Protein AF-A0A3D4R356-F1 (afdb_monomer_lite)

Structure (mmCIF, N/CA/C/O backbone):
data_AF-A0A3D4R356-F1
#
_entry.id   AF-A0A3D4R356-F1
#
loop_
_atom_site.group_PDB
_atom_site.id
_atom_site.type_symbol
_atom_site.label_atom_id
_atom_site.label_alt_id
_atom_site.label_comp_id
_atom_site.label_asym_id
_atom_site.label_entity_id
_atom_site.label_seq_id
_atom_site.pdbx_PDB_ins_code
_atom_site.Cartn_x
_atom_site.Cartn_y
_atom_site.Cartn_z
_atom_site.occupancy
_atom_site.B_iso_or_equiv
_atom_site.auth_seq_id
_atom_site.auth_comp_id
_atom_site.auth_asym_id
_atom_site.auth_atom_id
_atom_site.pdbx_PDB_model_num
ATOM 1 N N . MET A 1 1 ? -5.787 5.269 -19.604 1.00 44.50 1 MET A N 1
ATOM 2 C CA . MET A 1 1 ? -5.346 4.793 -18.275 1.00 44.50 1 MET A CA 1
ATOM 3 C C . MET A 1 1 ? -5.034 3.293 -18.350 1.00 44.50 1 MET A C 1
ATOM 5 O O . MET A 1 1 ? -5.783 2.490 -17.829 1.00 44.50 1 MET A O 1
ATOM 9 N N . VAL A 1 2 ? -3.960 2.909 -19.052 1.00 48.22 2 VAL A N 1
ATOM 10 C CA . VAL A 1 2 ? -3.360 1.555 -19.054 1.00 48.22 2 VAL A CA 1
ATOM 11 C C . VAL A 1 2 ? -1.861 1.771 -19.286 1.00 48.22 2 VAL A C 1
ATOM 13 O O . VAL A 1 2 ? -1.409 1.842 -20.420 1.00 48.22 2 VAL A O 1
ATOM 16 N N . LEU A 1 3 ? -1.106 2.003 -18.209 1.00 54.84 3 LEU A N 1
ATOM 17 C CA . LEU A 1 3 ? 0.369 2.089 -18.217 1.00 54.84 3 LEU A CA 1
ATOM 18 C C . LEU A 1 3 ? 0.997 1.352 -17.009 1.00 54.84 3 LEU A C 1
ATOM 20 O O . LEU A 1 3 ? 2.194 1.456 -16.769 1.00 54.84 3 LEU A O 1
ATOM 24 N N . GLY A 1 4 ? 0.200 0.624 -16.214 1.00 59.53 4 GLY A N 1
ATOM 25 C CA . GLY A 1 4 ? 0.587 0.234 -14.849 1.00 59.53 4 GLY A CA 1
ATOM 26 C C . GLY A 1 4 ? 1.508 -0.983 -14.720 1.00 59.53 4 GLY A C 1
ATOM 27 O O . GLY A 1 4 ? 2.351 -1.000 -13.829 1.00 59.53 4 GLY A O 1
ATOM 28 N N . ILE A 1 5 ? 1.386 -1.992 -15.591 1.00 62.78 5 ILE A N 1
ATOM 29 C CA . ILE A 1 5 ? 2.044 -3.296 -15.362 1.00 62.78 5 ILE A CA 1
ATOM 30 C C . ILE A 1 5 ? 3.566 -3.213 -15.555 1.00 62.78 5 ILE A C 1
ATOM 32 O O . ILE A 1 5 ? 4.311 -3.676 -14.697 1.00 62.78 5 ILE A O 1
ATOM 36 N N . GLY A 1 6 ? 4.038 -2.572 -16.631 1.00 77.94 6 GLY A N 1
ATOM 37 C CA . GLY A 1 6 ? 5.480 -2.427 -16.883 1.00 77.94 6 GLY A CA 1
ATOM 38 C C . GLY A 1 6 ? 6.183 -1.523 -15.865 1.00 77.94 6 GLY A C 1
ATOM 39 O O . GLY A 1 6 ? 7.340 -1.752 -15.518 1.00 77.94 6 GLY A O 1
ATOM 40 N N . LYS A 1 7 ? 5.463 -0.527 -15.334 1.00 85.50 7 LYS A N 1
ATOM 41 C CA . LYS A 1 7 ? 5.979 0.357 -14.287 1.00 85.50 7 LYS A CA 1
ATOM 42 C C . LYS A 1 7 ? 6.123 -0.371 -12.950 1.00 85.50 7 LYS A C 1
ATOM 44 O O . LYS A 1 7 ? 7.145 -0.216 -12.296 1.00 85.50 7 LYS A O 1
ATOM 49 N N . ALA A 1 8 ? 5.147 -1.201 -12.576 1.00 92.06 8 ALA A N 1
ATOM 50 C CA . ALA A 1 8 ? 5.194 -1.973 -11.334 1.00 92.06 8 ALA A CA 1
ATOM 51 C C . ALA A 1 8 ? 6.419 -2.900 -11.272 1.00 92.06 8 ALA A C 1
ATOM 53 O O . ALA A 1 8 ? 7.137 -2.901 -10.275 1.00 92.06 8 ALA A O 1
ATOM 54 N N . SER A 1 9 ? 6.694 -3.650 -12.347 1.00 94.06 9 SER A N 1
ATOM 55 C CA . SER A 1 9 ? 7.849 -4.554 -12.394 1.00 94.06 9 SER A CA 1
ATOM 56 C C . SER A 1 9 ? 9.184 -3.813 -12.326 1.00 94.06 9 SER A C 1
ATOM 58 O O . SER A 1 9 ? 10.089 -4.276 -11.640 1.00 94.06 9 SER A O 1
ATOM 60 N N . ALA A 1 10 ? 9.303 -2.668 -13.008 1.00 94.38 10 ALA A N 1
ATOM 61 C CA . ALA A 1 10 ? 10.521 -1.861 -12.989 1.00 94.38 10 ALA A CA 1
ATOM 62 C C . ALA A 1 10 ? 10.776 -1.271 -11.594 1.00 94.38 10 ALA A C 1
ATOM 64 O O . ALA A 1 10 ? 11.849 -1.461 -11.035 1.00 94.38 10 ALA A O 1
ATOM 65 N N . CYS A 1 11 ? 9.764 -0.643 -10.987 1.00 95.31 11 CYS A N 1
ATOM 66 C CA . CYS A 1 11 ? 9.874 -0.104 -9.633 1.00 95.31 11 CYS A CA 1
ATOM 67 C C . CYS A 1 11 ? 10.200 -1.197 -8.603 1.00 95.31 11 CYS A C 1
ATOM 69 O O . CYS A 1 11 ? 11.007 -0.966 -7.712 1.00 95.31 11 CYS A O 1
ATOM 71 N N . LEU A 1 12 ? 9.627 -2.401 -8.727 1.00 95.81 12 LEU A N 1
ATOM 72 C CA . LEU A 1 12 ? 9.959 -3.513 -7.831 1.00 95.81 12 LEU A CA 1
ATOM 73 C C . LEU A 1 12 ? 11.412 -3.987 -7.998 1.00 95.81 12 LEU A C 1
ATOM 75 O O . LEU A 1 12 ? 12.078 -4.234 -6.997 1.00 95.81 12 LEU A O 1
ATOM 79 N N . ALA A 1 13 ? 11.907 -4.093 -9.237 1.00 97.19 13 ALA A N 1
ATOM 80 C CA . ALA A 1 13 ? 13.290 -4.489 -9.515 1.00 97.19 13 ALA A CA 1
ATOM 81 C C . ALA A 1 13 ? 14.313 -3.495 -8.937 1.00 97.19 13 ALA A C 1
ATOM 83 O O . ALA A 1 13 ? 15.361 -3.904 -8.446 1.00 97.19 13 ALA A O 1
ATOM 84 N N . GLU A 1 14 ? 13.968 -2.207 -8.926 1.00 97.38 14 GLU A N 1
ATOM 85 C CA . GLU A 1 14 ? 14.814 -1.130 -8.405 1.00 97.38 14 GLU A CA 1
ATOM 86 C C . GLU A 1 14 ? 14.594 -0.841 -6.903 1.00 97.38 14 GLU A C 1
ATOM 88 O O . GLU A 1 14 ? 15.185 0.090 -6.363 1.00 97.38 14 GLU A O 1
ATOM 93 N N . ASN A 1 15 ? 13.766 -1.627 -6.196 1.00 97.50 15 ASN A N 1
ATOM 94 C CA . ASN A 1 15 ? 13.336 -1.371 -4.806 1.00 97.50 15 ASN A CA 1
ATOM 95 C C . ASN A 1 15 ? 12.657 0.001 -4.594 1.00 97.50 15 ASN A C 1
ATOM 97 O O . ASN A 1 15 ? 12.649 0.543 -3.489 1.00 97.50 15 ASN A O 1
ATOM 101 N N . ASP A 1 16 ? 12.032 0.543 -5.637 1.00 96.69 16 ASP A N 1
ATOM 102 C CA . ASP A 1 16 ? 11.386 1.854 -5.663 1.00 96.69 16 ASP A CA 1
ATOM 103 C C . ASP A 1 16 ? 9.848 1.763 -5.612 1.00 96.69 16 ASP A C 1
ATOM 105 O O . ASP A 1 16 ? 9.107 2.351 -6.404 1.00 96.69 16 ASP A O 1
ATOM 109 N N . ALA A 1 17 ? 9.330 0.978 -4.666 1.00 95.69 17 ALA A N 1
ATOM 110 C CA . ALA A 1 17 ? 7.885 0.819 -4.4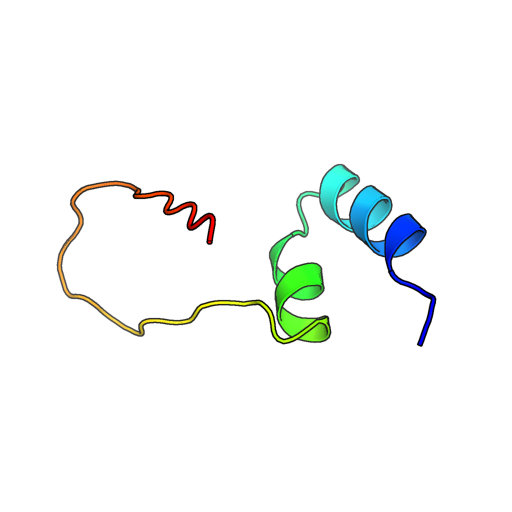90 1.00 95.69 17 ALA A CA 1
ATOM 111 C C . ALA A 1 17 ? 7.188 2.131 -4.072 1.00 95.69 17 ALA A C 1
ATOM 113 O O . ALA A 1 17 ? 6.004 2.314 -4.358 1.00 95.69 17 ALA A O 1
ATOM 114 N N . TYR A 1 18 ? 7.907 3.055 -3.422 1.00 96.31 18 TYR A N 1
ATOM 115 C CA . TYR A 1 18 ? 7.347 4.312 -2.922 1.00 96.31 18 TYR A CA 1
ATOM 116 C C . TYR A 1 18 ? 6.767 5.173 -4.055 1.00 96.31 18 TYR A C 1
ATOM 118 O O . TYR A 1 18 ? 5.582 5.508 -4.006 1.00 96.31 18 TYR A O 1
ATOM 126 N N . HIS A 1 19 ? 7.552 5.474 -5.098 1.00 94.50 19 HIS A N 1
ATOM 127 C CA . HIS A 1 19 ? 7.085 6.312 -6.210 1.00 94.50 19 HIS A CA 1
ATOM 128 C C . HIS A 1 19 ? 5.976 5.632 -7.019 1.00 94.50 19 HIS A C 1
ATOM 130 O O . HIS A 1 19 ? 5.053 6.294 -7.489 1.00 94.50 19 HIS A O 1
ATOM 136 N N . PHE A 1 20 ? 5.988 4.298 -7.124 1.00 94.12 20 PHE A N 1
ATOM 137 C CA . PHE A 1 20 ? 4.882 3.567 -7.741 1.00 94.12 20 PHE A CA 1
ATOM 138 C C . PHE A 1 20 ? 3.549 3.803 -7.007 1.00 94.12 20 PHE A C 1
ATOM 140 O O . PHE A 1 20 ? 2.534 4.112 -7.641 1.00 94.12 20 PHE A O 1
ATOM 147 N N . PHE A 1 21 ? 3.536 3.676 -5.677 1.00 94.81 21 PHE A N 1
ATOM 148 C CA . PHE A 1 21 ? 2.320 3.885 -4.886 1.00 94.81 21 PHE A CA 1
ATOM 149 C C . PHE A 1 21 ? 1.930 5.364 -4.776 1.00 94.81 21 PHE A C 1
ATOM 151 O O . PHE A 1 21 ? 0.739 5.671 -4.727 1.00 94.81 21 PHE A O 1
ATOM 158 N N . GLU A 1 22 ? 2.898 6.284 -4.772 1.00 95.56 22 GLU A N 1
ATOM 159 C CA . GLU A 1 22 ? 2.632 7.726 -4.797 1.00 95.56 22 GLU A CA 1
ATOM 160 C C . GLU A 1 22 ? 1.943 8.140 -6.104 1.00 95.56 22 GLU A C 1
ATOM 162 O O . GLU A 1 22 ? 0.880 8.761 -6.067 1.00 95.56 22 GLU A O 1
ATOM 167 N N . ASP A 1 23 ? 2.464 7.695 -7.250 1.00 92.44 23 ASP A N 1
ATOM 168 C CA . ASP A 1 23 ? 1.926 8.038 -8.571 1.00 92.44 23 ASP A CA 1
ATOM 169 C C . ASP A 1 23 ? 0.548 7.426 -8.854 1.00 92.44 23 ASP A C 1
ATOM 171 O O . ASP A 1 23 ? -0.228 7.956 -9.651 1.00 92.44 23 ASP A O 1
ATOM 175 N N . THR A 1 24 ? 0.231 6.290 -8.229 1.00 92.44 24 THR A N 1
ATOM 176 C CA . THR A 1 24 ? -1.083 5.636 -8.354 1.00 92.44 24 THR A CA 1
ATOM 177 C C . THR A 1 24 ? -2.118 6.186 -7.373 1.00 92.44 24 THR A C 1
ATOM 179 O O . THR A 1 24 ? -3.299 5.865 -7.497 1.00 92.44 24 THR A O 1
ATOM 182 N N . GLY A 1 25 ? -1.697 7.010 -6.407 1.00 94.06 25 GLY A N 1
ATOM 183 C CA . GLY A 1 25 ? -2.547 7.470 -5.310 1.00 94.06 25 GLY A CA 1
ATOM 184 C C . GLY A 1 25 ? -2.872 6.381 -4.280 1.00 94.06 25 GLY A C 1
ATOM 185 O O . GLY A 1 25 ? -3.767 6.566 -3.459 1.00 94.06 25 GLY A O 1
ATOM 186 N N . CYS A 1 26 ? -2.163 5.249 -4.306 1.00 94.69 26 CYS A N 1
ATOM 187 C CA . CYS A 1 26 ? -2.358 4.117 -3.396 1.00 94.69 26 CYS A CA 1
ATOM 188 C C . CYS A 1 26 ? -1.416 4.145 -2.177 1.00 94.69 26 CYS A C 1
ATOM 190 O O . CYS A 1 26 ? -1.444 3.229 -1.356 1.00 94.69 26 CYS A O 1
ATOM 192 N N . LEU A 1 27 ? -0.576 5.175 -2.042 1.00 96.38 27 LEU A N 1
ATOM 193 C CA . LEU A 1 27 ? 0.324 5.339 -0.903 1.00 96.38 27 LEU A CA 1
ATOM 194 C C . LEU A 1 27 ? -0.439 5.779 0.354 1.00 96.38 27 LEU A C 1
ATOM 196 O O . LEU A 1 27 ? -0.916 6.910 0.454 1.00 96.38 27 LEU A O 1
ATOM 200 N N . PHE A 1 28 ? -0.507 4.895 1.345 1.00 96.50 28 PHE A N 1
ATOM 201 C CA . PHE A 1 28 ? -1.124 5.179 2.637 1.00 96.50 28 PHE A CA 1
ATOM 202 C C . PHE A 1 28 ? -0.144 5.913 3.568 1.00 96.50 28 PHE A C 1
ATOM 204 O O . PHE A 1 28 ? 0.891 5.365 3.944 1.00 96.50 28 PHE A O 1
ATOM 211 N N . LYS A 1 29 ? -0.460 7.160 3.947 1.00 96.56 29 LYS A N 1
ATOM 212 C CA . LYS A 1 29 ? 0.357 8.003 4.843 1.00 96.56 29 LYS A CA 1
ATOM 213 C C . LYS A 1 29 ? -0.398 8.259 6.155 1.00 96.56 29 LYS A C 1
ATOM 215 O O . LYS A 1 29 ? -1.448 8.892 6.140 1.00 96.56 29 LYS A O 1
ATOM 220 N N . THR A 1 30 ? 0.150 7.813 7.286 1.00 96.81 30 THR A N 1
ATOM 221 C CA . THR A 1 30 ? -0.450 8.000 8.627 1.00 96.81 30 THR A CA 1
ATOM 222 C C . THR A 1 30 ? 0.002 9.277 9.337 1.00 96.81 30 THR A C 1
ATOM 224 O O . THR A 1 30 ? -0.674 9.741 10.250 1.00 96.81 30 THR A O 1
ATOM 227 N N . GLY A 1 31 ? 1.165 9.823 8.961 1.00 96.94 31 GLY A N 1
ATOM 228 C CA . GLY A 1 31 ? 1.891 10.794 9.787 1.00 96.94 31 GLY A CA 1
ATOM 229 C C . GLY A 1 31 ? 2.592 10.135 10.9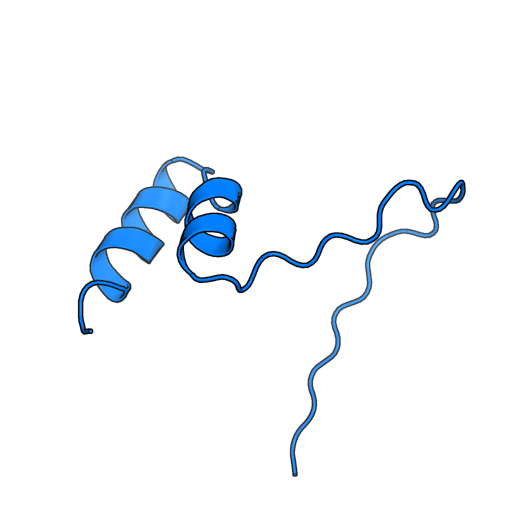90 1.00 96.94 31 GLY A C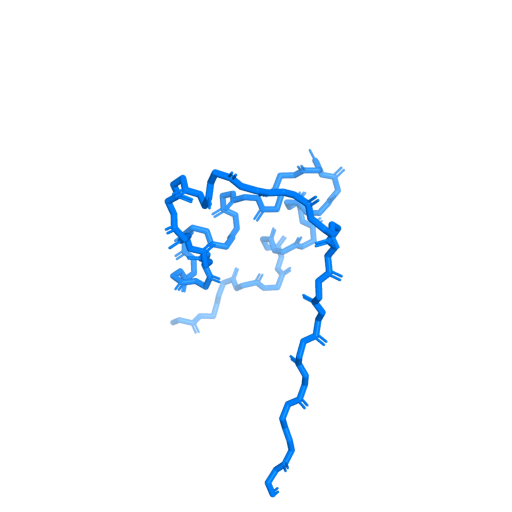 1
ATOM 230 O O . GLY A 1 31 ? 2.656 8.903 11.062 1.00 96.94 31 GLY A O 1
ATOM 231 N N . PRO A 1 32 ? 3.150 10.928 11.924 1.00 97.56 32 PRO A N 1
ATOM 232 C CA . PRO A 1 32 ? 3.821 10.399 13.108 1.00 97.56 32 PRO A CA 1
ATOM 233 C C . PRO A 1 32 ? 2.813 9.739 14.060 1.00 97.56 32 PRO A C 1
ATOM 235 O O . PRO A 1 32 ? 1.925 10.396 14.596 1.00 97.56 32 PRO A O 1
ATOM 238 N N . THR A 1 33 ? 2.971 8.435 14.294 1.00 97.1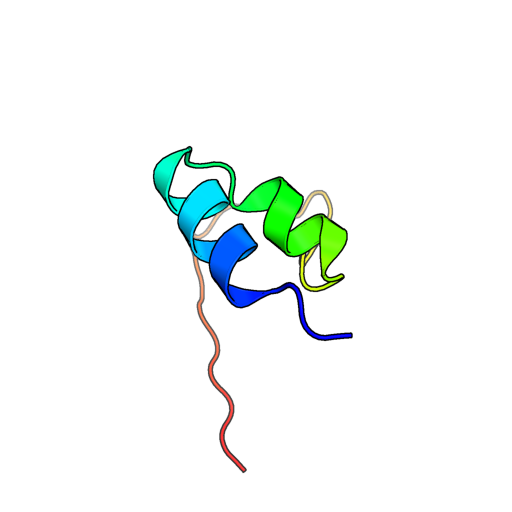2 33 THR A N 1
ATOM 239 C CA . THR A 1 33 ? 2.120 7.646 15.206 1.00 97.12 33 THR A CA 1
ATOM 240 C C . THR A 1 33 ? 2.631 7.629 16.650 1.00 97.12 33 THR A C 1
ATOM 242 O O . THR A 1 33 ? 1.893 7.247 17.553 1.00 97.12 33 THR A O 1
ATOM 245 N N . TYR A 1 34 ? 3.892 8.025 16.873 1.00 98.12 34 TYR A N 1
ATOM 246 C CA . TYR A 1 34 ? 4.584 8.021 18.174 1.00 98.12 34 TYR A CA 1
ATOM 247 C C . TYR A 1 34 ? 4.625 6.656 18.889 1.00 98.12 34 TYR A C 1
ATOM 249 O O . TYR A 1 34 ? 4.819 6.586 20.099 1.00 98.12 34 TYR A O 1
ATOM 257 N N . THR A 1 35 ? 4.475 5.561 18.144 1.00 98.00 35 THR A N 1
ATOM 258 C CA . THR A 1 35 ? 4.606 4.186 18.640 1.00 98.00 35 THR A CA 1
ATOM 259 C C . THR A 1 35 ? 5.032 3.254 17.503 1.00 98.00 35 THR A C 1
ATOM 261 O O . THR A 1 35 ? 4.846 3.586 16.332 1.00 98.00 35 THR A O 1
ATOM 264 N N . ASN A 1 36 ? 5.604 2.096 17.836 1.00 97.69 36 ASN A N 1
ATOM 265 C CA . ASN A 1 36 ? 5.967 1.054 16.878 1.00 97.69 36 ASN A CA 1
ATOM 266 C C . ASN A 1 36 ? 5.638 -0.329 17.455 1.00 97.69 36 ASN A C 1
ATOM 268 O O . ASN A 1 36 ? 6.194 -0.720 18.479 1.00 97.69 36 ASN A O 1
ATOM 272 N N . VAL A 1 37 ? 4.748 -1.057 16.782 1.00 97.88 37 VAL A N 1
ATOM 273 C CA . VAL A 1 37 ? 4.324 -2.423 17.139 1.00 97.88 37 VAL A CA 1
ATOM 274 C C . VAL A 1 37 ? 4.375 -3.362 15.928 1.00 97.88 37 VAL A C 1
ATOM 276 O O . VAL A 1 37 ? 3.582 -4.295 15.834 1.00 97.88 37 VAL A O 1
ATOM 279 N N . CYS A 1 38 ? 5.326 -3.120 15.018 1.00 97.50 38 CYS A N 1
ATOM 280 C CA . CYS A 1 3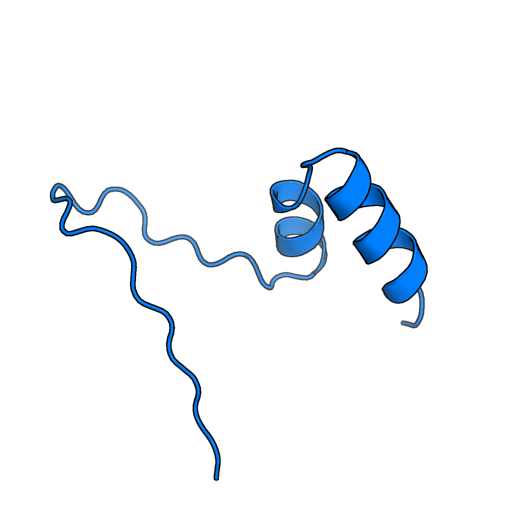8 ? 5.483 -3.841 13.749 1.00 97.50 38 CYS A CA 1
ATOM 281 C C . CYS A 1 38 ? 4.284 -3.663 12.791 1.00 97.50 38 CYS A C 1
ATOM 283 O O . CYS A 1 38 ? 3.476 -2.745 12.947 1.00 97.50 38 CYS A O 1
ATOM 285 N N . ASP A 1 39 ? 4.230 -4.500 11.753 1.00 96.94 39 ASP A N 1
ATOM 286 C CA . ASP A 1 39 ? 3.363 -4.325 10.588 1.00 96.94 39 ASP A CA 1
ATOM 287 C C . ASP A 1 39 ? 2.027 -5.073 10.701 1.00 96.94 39 ASP A C 1
ATOM 289 O O . ASP A 1 39 ? 1.921 -6.126 11.331 1.00 96.94 39 ASP A O 1
ATOM 293 N N . ILE A 1 40 ? 1.006 -4.555 10.012 1.00 97.12 40 ILE A N 1
ATOM 294 C CA . ILE A 1 40 ? -0.291 -5.214 9.819 1.00 97.12 40 ILE A CA 1
ATOM 295 C C . ILE A 1 40 ? -0.652 -5.161 8.331 1.00 97.12 40 ILE A C 1
ATOM 297 O O . ILE A 1 40 ? -0.521 -4.118 7.692 1.00 97.12 40 ILE A O 1
ATOM 301 N N . GLN A 1 41 ? -1.164 -6.271 7.790 1.00 97.50 41 GLN A N 1
ATOM 302 C CA . GLN A 1 41 ? -1.760 -6.344 6.453 1.00 97.50 41 GLN A CA 1
ATOM 303 C C . GLN A 1 41 ? -3.240 -6.729 6.572 1.00 97.50 41 GLN A C 1
ATOM 305 O O . GLN A 1 41 ? -3.577 -7.702 7.244 1.00 97.50 41 GLN A O 1
ATOM 310 N N . ILE A 1 42 ? -4.125 -5.961 5.932 1.00 97.56 42 ILE A N 1
ATOM 311 C CA . ILE A 1 42 ? -5.580 -6.170 5.974 1.00 97.56 42 ILE A CA 1
ATOM 312 C C . ILE A 1 42 ? -6.073 -6.517 4.568 1.00 97.56 42 ILE A C 1
ATOM 314 O O . ILE A 1 42 ? -5.800 -5.785 3.619 1.00 97.56 42 ILE A O 1
ATOM 318 N N . LEU A 1 43 ? -6.832 -7.609 4.449 1.00 97.88 43 LEU A N 1
ATOM 319 C CA . LEU A 1 43 ? -7.532 -8.020 3.231 1.00 97.88 43 LEU A CA 1
ATOM 320 C C . LEU A 1 43 ? -9.034 -8.097 3.524 1.00 97.88 43 LEU A C 1
ATOM 322 O O . LEU A 1 43 ? -9.446 -8.809 4.437 1.00 97.88 43 LEU A O 1
ATOM 326 N N . ALA A 1 44 ? -9.844 -7.385 2.742 1.00 97.25 44 ALA A N 1
ATOM 327 C CA . ALA A 1 44 ? -11.302 -7.435 2.819 1.00 97.25 44 ALA A CA 1
ATOM 328 C C . ALA A 1 44 ? -11.875 -8.120 1.567 1.00 97.25 44 ALA A C 1
ATOM 330 O O . ALA A 1 44 ? -11.448 -7.820 0.453 1.00 97.25 44 ALA A O 1
ATOM 331 N N . VAL A 1 45 ? -12.843 -9.021 1.756 1.00 97.00 45 VAL A N 1
ATOM 332 C CA . VAL A 1 45 ? -13.581 -9.724 0.692 1.00 97.00 45 VAL A CA 1
ATOM 333 C C . VAL A 1 45 ? -15.068 -9.603 1.018 1.00 97.00 45 VAL A C 1
ATOM 335 O O . VAL A 1 45 ? -15.452 -9.831 2.166 1.00 97.00 45 VAL A O 1
ATOM 338 N N . VAL A 1 46 ? -15.873 -9.198 0.035 1.00 91.94 46 VAL A N 1
ATOM 339 C CA . VAL A 1 46 ? -17.324 -8.966 0.157 1.00 91.94 46 VAL A CA 1
ATOM 340 C C . VAL A 1 46 ? -18.120 -9.937 -0.696 1.00 91.94 46 VAL A C 1
ATOM 342 O O . VAL A 1 46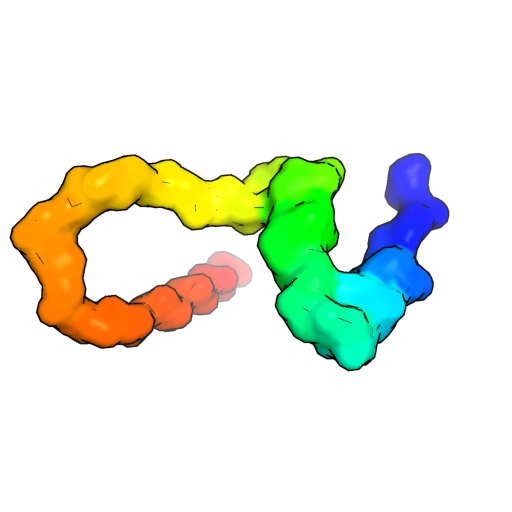 ? -17.588 -10.357 -1.749 1.00 91.94 46 VAL A O 1
#

Foldseek 3Di:
DPDQPVVCVVCVVVVNVPVSCVVVVNDDDDPDPVDDDDDDDDDDDD

Secondary structure (DSSP, 8-state):
---HHHHHHHHHHTT-HHHHHHHHT--------S------------

Radius of gyration: 13.82 Å; chains: 1; bounding box: 32×20×38 Å

Sequence (46 aa):
MVLGIGKASACLAENDAYHFFEDTGCLFKTGPTYTNVCDIQILAVV

pLDDT: mean 90.84, std 13.51, range [44.5, 98.12]